Protein AF-A0A2G9PQB9-F1 (afdb_monomer_lite)

Structure (mmCIF, N/CA/C/O backbone):
data_AF-A0A2G9PQB9-F1
#
_entry.id   AF-A0A2G9PQB9-F1
#
loop_
_atom_site.group_PDB
_atom_site.id
_atom_site.type_symbol
_atom_site.label_atom_id
_atom_site.label_alt_id
_atom_site.label_comp_id
_atom_site.label_asym_id
_atom_site.label_entity_id
_atom_site.label_seq_id
_atom_site.pdbx_PDB_ins_code
_atom_site.Cartn_x
_atom_site.Cartn_y
_atom_site.Cartn_z
_atom_site.occupancy
_atom_site.B_iso_or_equiv
_atom_site.auth_seq_id
_atom_site.auth_comp_id
_atom_site.auth_asym_id
_atom_site.auth_atom_id
_atom_site.pdbx_PDB_model_num
ATOM 1 N N . MET A 1 1 ? 12.226 -2.211 11.573 1.00 52.25 1 MET A N 1
ATOM 2 C CA . MET A 1 1 ? 11.308 -3.116 10.842 1.00 52.25 1 MET A CA 1
ATOM 3 C C . MET A 1 1 ? 10.242 -3.804 11.703 1.00 52.25 1 MET A C 1
ATOM 5 O O . MET A 1 1 ? 9.100 -3.392 11.588 1.00 52.25 1 MET A O 1
ATOM 9 N N . LYS A 1 2 ? 10.528 -4.811 12.560 1.00 47.84 2 LYS A N 1
ATOM 10 C CA . LYS A 1 2 ? 9.462 -5.566 13.285 1.00 47.84 2 LYS A CA 1
ATOM 11 C C . LYS A 1 2 ? 8.591 -4.706 14.223 1.00 47.84 2 LYS A C 1
ATOM 13 O O . LYS A 1 2 ? 7.403 -4.975 14.343 1.00 47.84 2 LYS A O 1
ATOM 18 N N . ASN A 1 3 ? 9.165 -3.680 14.852 1.00 52.09 3 ASN A N 1
ATOM 19 C CA . ASN A 1 3 ? 8.437 -2.811 15.787 1.00 52.09 3 ASN A CA 1
ATOM 20 C C . ASN A 1 3 ? 7.675 -1.679 15.078 1.00 52.09 3 ASN A C 1
ATOM 22 O O . ASN A 1 3 ? 6.586 -1.328 15.498 1.00 52.09 3 ASN A O 1
ATOM 26 N N . GLU A 1 4 ? 8.180 -1.172 13.951 1.00 61.34 4 GLU A N 1
ATOM 27 C CA . GLU A 1 4 ? 7.572 -0.018 13.269 1.00 61.34 4 GLU A CA 1
ATOM 28 C C . GLU A 1 4 ? 6.216 -0.337 12.642 1.00 61.34 4 GLU A C 1
ATOM 30 O O . GLU A 1 4 ? 5.359 0.537 12.618 1.00 61.34 4 GLU A O 1
ATOM 35 N N . ILE A 1 5 ? 6.013 -1.563 12.141 1.00 60.19 5 ILE A N 1
ATOM 36 C CA . ILE A 1 5 ? 4.731 -1.952 11.537 1.00 60.19 5 ILE A CA 1
ATOM 37 C C . ILE A 1 5 ? 3.689 -2.258 12.619 1.00 60.19 5 ILE A C 1
ATOM 39 O O . ILE A 1 5 ? 2.550 -1.837 12.480 1.00 60.19 5 ILE A O 1
ATOM 43 N N . LEU A 1 6 ? 4.068 -2.911 13.723 1.00 61.25 6 LEU A N 1
ATOM 44 C CA . LEU A 1 6 ? 3.162 -3.151 14.855 1.00 61.25 6 LEU A CA 1
ATOM 45 C C . LEU A 1 6 ? 2.678 -1.841 15.490 1.00 61.25 6 LEU A C 1
ATOM 47 O O . LEU A 1 6 ? 1.473 -1.617 15.563 1.00 61.25 6 LEU A O 1
ATOM 51 N N . ASP A 1 7 ? 3.603 -0.938 15.829 1.00 64.00 7 ASP A N 1
ATOM 52 C CA . ASP A 1 7 ? 3.285 0.387 16.386 1.00 64.00 7 ASP A CA 1
ATOM 53 C C . ASP A 1 7 ? 2.365 1.203 15.461 1.00 64.00 7 ASP A C 1
ATOM 55 O O . ASP A 1 7 ? 1.634 2.104 15.873 1.00 64.00 7 ASP A O 1
ATOM 59 N N . LEU A 1 8 ? 2.443 0.926 14.166 1.00 64.44 8 LEU A N 1
ATOM 60 C CA . LEU A 1 8 ? 1.688 1.580 13.116 1.00 64.44 8 LEU A CA 1
ATOM 61 C C . LEU A 1 8 ? 0.276 1.009 12.975 1.00 64.44 8 LEU A C 1
ATOM 63 O O . LEU A 1 8 ? -0.663 1.790 12.786 1.00 64.44 8 LEU A O 1
ATOM 67 N N . LEU A 1 9 ? 0.113 -0.310 13.112 1.00 64.81 9 LEU A N 1
ATOM 68 C CA . LEU A 1 9 ? -1.202 -0.944 13.205 1.00 64.81 9 LEU A CA 1
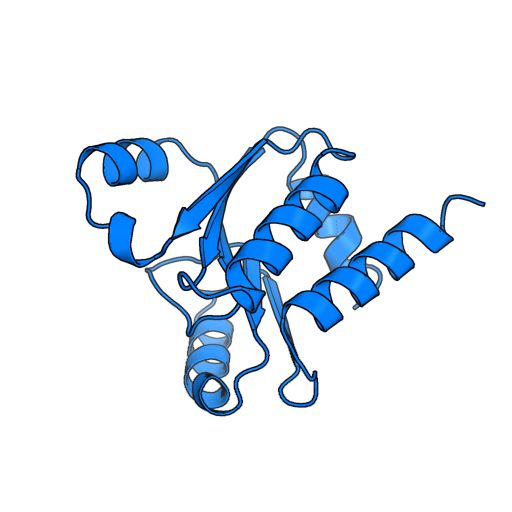ATOM 69 C C . LEU A 1 9 ? -1.946 -0.435 14.438 1.00 64.81 9 LEU A C 1
ATOM 71 O O . LEU A 1 9 ? -3.079 0.021 14.321 1.00 64.81 9 LEU A O 1
ATOM 75 N N . GLU A 1 10 ? -1.265 -0.369 15.582 1.00 66.56 10 GLU A N 1
ATOM 76 C CA . GLU A 1 10 ? -1.830 0.169 16.824 1.00 66.56 10 GLU A CA 1
ATOM 77 C C . GLU A 1 10 ? -2.277 1.634 16.680 1.00 66.56 10 GLU A C 1
ATOM 79 O O . GLU A 1 10 ? -3.377 2.003 17.086 1.00 66.56 10 GLU A O 1
ATOM 84 N N . LYS A 1 11 ? -1.484 2.482 16.010 1.00 69.56 11 LYS A N 1
ATOM 85 C CA . LYS A 1 11 ? -1.854 3.886 15.719 1.00 69.56 11 LYS A CA 1
ATOM 86 C C . LYS A 1 11 ? -2.977 4.043 14.687 1.00 69.56 11 LYS A C 1
ATOM 88 O O . LYS A 1 11 ? -3.392 5.179 14.407 1.00 69.56 11 LYS A O 1
ATOM 93 N N . SER A 1 12 ? -3.411 2.949 14.074 1.00 69.81 12 SER A N 1
ATOM 94 C CA . SER A 1 12 ? -4.444 2.921 13.037 1.00 69.81 12 SER A CA 1
ATOM 95 C C . SER A 1 12 ? -5.779 2.376 13.524 1.00 69.81 12 SER A C 1
ATOM 97 O O . SER A 1 12 ? -6.762 2.537 12.808 1.00 69.81 12 SER A O 1
ATOM 99 N N . ILE A 1 13 ? -5.826 1.801 14.727 1.00 70.44 13 ILE A N 1
ATOM 100 C CA . ILE A 1 13 ? -7.049 1.300 15.364 1.00 70.44 13 ILE A CA 1
ATOM 101 C C . ILE A 1 13 ? -8.140 2.383 15.331 1.00 70.44 13 ILE A C 1
ATOM 103 O O . ILE A 1 13 ? -7.893 3.543 15.677 1.00 70.44 13 ILE A O 1
ATOM 107 N N . GLY A 1 14 ? -9.340 2.012 14.876 1.00 69.44 14 GLY A N 1
ATOM 108 C CA . GLY A 1 14 ? -10.494 2.908 14.765 1.00 69.44 14 GLY A CA 1
ATOM 109 C C . GLY A 1 14 ? -10.466 3.876 13.576 1.00 69.44 14 GLY A C 1
ATOM 110 O O . GLY A 1 14 ? -11.392 4.674 13.433 1.00 69.44 14 GLY A O 1
ATOM 111 N N . LYS A 1 15 ? -9.441 3.823 12.714 1.00 76.81 15 LYS A N 1
ATOM 112 C CA . LYS A 1 15 ? -9.366 4.633 11.488 1.00 76.81 15 LYS A CA 1
ATOM 113 C C . LYS A 1 15 ? -9.955 3.898 10.288 1.00 76.81 15 LYS A C 1
ATOM 115 O O . LYS A 1 15 ? -9.843 2.679 10.156 1.00 76.81 15 LYS A O 1
ATOM 120 N N . LYS A 1 16 ? -10.524 4.666 9.359 1.00 79.00 16 LYS A N 1
ATOM 121 C CA . LYS A 1 16 ? -10.908 4.211 8.023 1.00 79.00 16 LYS A CA 1
ATOM 122 C C . LYS A 1 16 ? -9.772 4.475 7.042 1.00 79.00 16 LYS A C 1
ATOM 124 O O . LYS A 1 16 ? -9.434 5.628 6.769 1.00 79.00 16 LYS A O 1
ATOM 129 N N . ILE A 1 17 ? -9.220 3.407 6.478 1.00 80.00 17 ILE A N 1
ATOM 130 C CA . ILE A 1 17 ? -8.089 3.464 5.555 1.00 80.00 17 ILE A CA 1
ATOM 131 C C . ILE A 1 17 ? -8.506 2.877 4.204 1.00 80.00 17 ILE A C 1
ATOM 133 O O . ILE A 1 17 ? -9.015 1.761 4.125 1.00 80.00 17 ILE A O 1
ATOM 137 N N . ILE A 1 18 ? -8.280 3.619 3.120 1.00 82.00 18 ILE A N 1
ATOM 138 C CA . ILE A 1 18 ? -8.454 3.088 1.758 1.00 82.00 18 ILE A CA 1
ATOM 139 C C . ILE A 1 18 ? -7.173 2.421 1.302 1.00 82.00 18 ILE A C 1
ATOM 141 O O . ILE A 1 18 ? -6.097 2.988 1.455 1.00 82.00 18 ILE A O 1
ATOM 145 N N . PHE A 1 19 ? -7.308 1.233 0.728 1.00 84.12 19 PHE A N 1
ATOM 146 C CA . PHE A 1 19 ? -6.215 0.438 0.197 1.00 84.12 19 PHE A CA 1
ATOM 147 C C . PHE A 1 19 ? -6.346 0.450 -1.313 1.00 84.12 19 PHE A C 1
ATOM 149 O O . PHE A 1 19 ? -7.238 -0.187 -1.865 1.00 84.12 19 PHE A O 1
ATOM 156 N N . THR A 1 20 ? -5.500 1.224 -1.982 1.00 85.00 20 THR A N 1
ATOM 157 C CA . THR A 1 20 ? -5.529 1.315 -3.436 1.00 85.00 20 THR A CA 1
ATOM 158 C C . THR A 1 20 ? -4.412 0.521 -4.079 1.00 85.00 20 THR A C 1
ATOM 160 O O . THR A 1 20 ? -3.304 0.462 -3.550 1.00 85.00 20 THR A O 1
ATOM 163 N N . HIS A 1 21 ? -4.739 -0.109 -5.202 1.00 85.56 21 HIS A N 1
ATOM 164 C CA . HIS A 1 21 ? -3.881 -1.039 -5.920 1.00 85.56 21 HIS A CA 1
ATOM 165 C C . HIS A 1 21 ? -4.179 -0.996 -7.423 1.00 85.56 21 HIS A C 1
ATOM 167 O O . HIS A 1 21 ? -5.183 -0.413 -7.845 1.00 85.56 21 HIS A O 1
ATOM 173 N N . ILE A 1 22 ? -3.334 -1.621 -8.243 1.00 80.94 22 ILE A N 1
ATOM 174 C CA . ILE A 1 22 ? -3.654 -1.874 -9.652 1.00 80.94 22 ILE A CA 1
ATOM 175 C C . ILE A 1 22 ? -4.586 -3.079 -9.763 1.00 80.94 22 ILE A C 1
ATOM 177 O O . ILE A 1 22 ? -4.533 -3.983 -8.934 1.00 80.94 22 ILE A O 1
ATOM 181 N N . GLY A 1 23 ? -5.482 -3.079 -10.750 1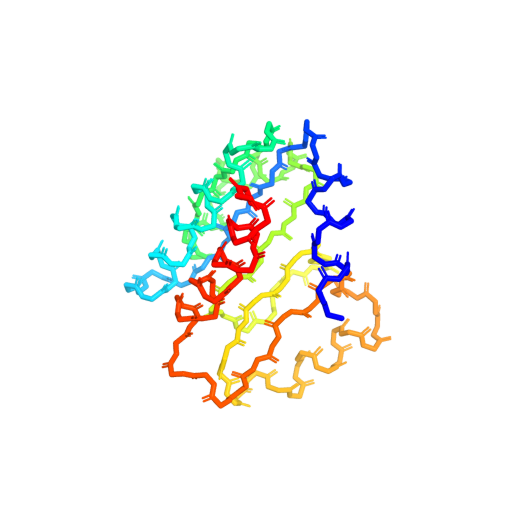.00 75.38 23 GLY A N 1
ATOM 182 C CA . GLY A 1 23 ? -6.494 -4.122 -10.963 1.00 75.38 23 GLY A CA 1
ATOM 183 C C . GLY A 1 23 ? -5.956 -5.494 -11.379 1.00 75.38 23 GLY A C 1
ATOM 184 O O . GLY A 1 23 ? -6.667 -6.249 -12.042 1.00 75.38 23 GLY A O 1
ATOM 185 N N . ASP A 1 24 ? -4.708 -5.813 -11.048 1.00 86.25 24 ASP A N 1
ATOM 186 C CA . ASP A 1 24 ? -4.135 -7.126 -11.266 1.00 86.25 24 ASP A CA 1
ATOM 187 C C . ASP A 1 24 ? -4.328 -8.034 -10.028 1.00 86.25 24 ASP A C 1
ATOM 189 O O . ASP A 1 24 ? -4.753 -7.585 -8.952 1.00 86.25 24 ASP A O 1
ATOM 193 N N . PRO A 1 25 ? -4.087 -9.349 -10.168 1.00 88.31 25 PRO A N 1
ATOM 194 C CA . PRO A 1 25 ? -4.265 -10.271 -9.056 1.00 88.31 25 PRO A CA 1
ATOM 195 C C . PRO A 1 25 ? -3.328 -10.011 -7.867 1.00 88.31 25 PRO A C 1
ATOM 197 O O . PRO A 1 25 ? -3.755 -10.244 -6.737 1.00 88.31 25 PRO A O 1
ATOM 200 N N . ASP A 1 26 ? -2.085 -9.556 -8.080 1.00 89.94 26 ASP A N 1
ATOM 201 C CA . ASP A 1 26 ? -1.124 -9.361 -6.981 1.00 89.94 26 ASP A CA 1
ATOM 202 C C . ASP A 1 26 ? -1.559 -8.201 -6.083 1.00 89.94 26 ASP A C 1
ATOM 204 O O . ASP A 1 26 ? -1.716 -8.393 -4.872 1.00 89.94 26 ASP A O 1
ATOM 208 N N . GLY A 1 27 ? -1.905 -7.050 -6.663 1.00 86.56 27 GLY A N 1
ATOM 209 C CA . GLY A 1 27 ? -2.431 -5.902 -5.934 1.00 86.56 27 GLY A CA 1
ATOM 210 C C . GLY A 1 27 ? -3.744 -6.208 -5.208 1.00 86.56 27 GLY A C 1
ATOM 211 O O . GLY A 1 27 ? -3.885 -5.908 -4.016 1.00 86.56 27 GLY A O 1
ATOM 212 N N . MET A 1 28 ? -4.691 -6.874 -5.881 1.00 85.19 28 MET A N 1
ATOM 213 C CA . MET A 1 28 ? -5.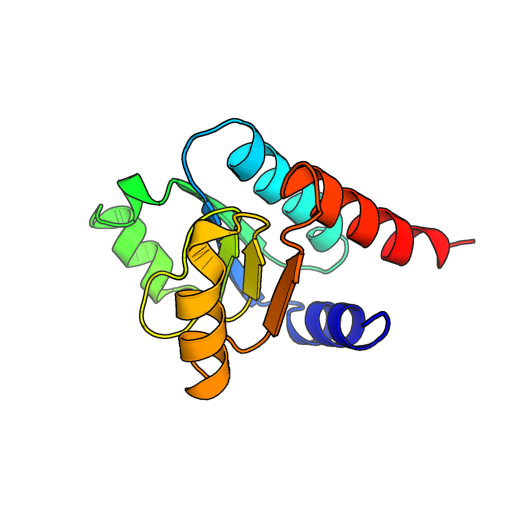982 -7.235 -5.282 1.00 85.19 28 MET A CA 1
ATOM 214 C C . MET A 1 28 ? -5.820 -8.214 -4.111 1.00 85.19 28 MET A C 1
ATOM 216 O O . MET A 1 28 ? -6.380 -7.989 -3.034 1.00 85.19 28 MET A O 1
ATOM 220 N N . PHE A 1 29 ? -5.054 -9.298 -4.284 1.00 87.56 29 PHE A N 1
ATOM 221 C CA . PHE A 1 29 ? -4.840 -10.263 -3.204 1.00 87.56 29 PHE A CA 1
ATOM 222 C C . PHE A 1 29 ? -4.025 -9.667 -2.057 1.00 87.56 29 PHE A C 1
ATOM 224 O O . PHE A 1 29 ? -4.309 -9.975 -0.900 1.00 87.56 29 PHE A O 1
ATOM 231 N N . SER A 1 30 ? -3.069 -8.781 -2.345 1.00 87.38 30 SER A N 1
ATOM 232 C CA . SER A 1 30 ? -2.319 -8.039 -1.326 1.00 87.38 30 SER A CA 1
ATOM 233 C C . SER A 1 30 ? -3.235 -7.177 -0.468 1.00 87.38 30 SER A C 1
ATOM 235 O O . SER A 1 30 ? -3.147 -7.220 0.761 1.00 87.38 30 SER A O 1
ATOM 237 N N . ALA A 1 31 ? -4.143 -6.428 -1.101 1.00 81.00 31 ALA A N 1
ATOM 238 C CA . ALA A 1 31 ? -5.111 -5.597 -0.398 1.00 81.00 31 ALA A CA 1
ATOM 239 C C . ALA A 1 31 ? -6.045 -6.446 0.477 1.00 81.00 31 ALA A C 1
ATOM 241 O O . ALA A 1 31 ? -6.208 -6.144 1.657 1.00 81.00 31 ALA A O 1
ATOM 242 N N . VAL A 1 32 ? -6.594 -7.543 -0.058 1.00 81.50 32 VAL A N 1
ATOM 243 C CA . VAL A 1 32 ? -7.469 -8.462 0.694 1.00 81.50 32 VAL A CA 1
ATOM 244 C C . VAL A 1 32 ? -6.742 -9.117 1.868 1.00 81.50 32 VAL A C 1
ATOM 246 O O . VAL A 1 32 ? -7.304 -9.235 2.956 1.00 81.50 32 VAL A O 1
ATOM 249 N N . GLU A 1 33 ? -5.504 -9.563 1.679 1.00 84.88 33 GLU A N 1
ATOM 250 C CA . GLU A 1 33 ? -4.746 -10.212 2.749 1.00 84.88 33 GLU A CA 1
ATOM 251 C C . GLU A 1 33 ? -4.351 -9.219 3.839 1.00 84.88 33 GLU A C 1
ATOM 253 O O . GLU A 1 33 ? -4.467 -9.534 5.024 1.00 84.88 33 GLU A O 1
ATOM 258 N N . LEU A 1 34 ? -3.987 -7.989 3.463 1.00 78.88 34 LEU A N 1
ATOM 259 C CA . LEU A 1 34 ? -3.827 -6.917 4.435 1.00 78.88 34 LEU A CA 1
ATOM 260 C C . LEU A 1 34 ? -5.131 -6.655 5.188 1.00 78.88 34 LEU A C 1
ATOM 262 O O . LEU A 1 34 ? -5.072 -6.527 6.404 1.00 78.88 34 LEU A O 1
ATOM 266 N N . CYS A 1 35 ? -6.298 -6.642 4.529 1.00 75.25 35 CYS A N 1
ATOM 267 C CA . CYS A 1 35 ? -7.571 -6.522 5.242 1.00 75.25 35 CYS A CA 1
ATOM 268 C C . CYS A 1 35 ? -7.684 -7.579 6.341 1.00 75.25 35 CYS A C 1
ATOM 270 O O . CYS A 1 35 ? -7.990 -7.214 7.460 1.00 75.25 35 CYS A O 1
ATOM 272 N N . LYS A 1 36 ? -7.373 -8.855 6.079 1.00 77.00 36 LYS A N 1
ATOM 273 C CA . LYS A 1 36 ? -7.449 -9.912 7.109 1.00 77.00 36 LYS A CA 1
ATOM 274 C C . LYS A 1 36 ? -6.475 -9.694 8.264 1.00 77.00 36 LYS A C 1
ATOM 276 O O . LYS A 1 36 ? -6.813 -9.953 9.414 1.00 77.00 36 LYS A O 1
ATOM 281 N N . VAL A 1 37 ? -5.262 -9.235 7.960 1.00 72.00 37 VAL A N 1
ATOM 282 C CA . VAL A 1 37 ? -4.258 -8.894 8.979 1.00 72.00 37 VAL A CA 1
ATOM 283 C C . VAL A 1 37 ? -4.745 -7.736 9.857 1.00 72.00 37 VAL A C 1
ATOM 285 O O . VAL A 1 37 ? -4.483 -7.727 11.056 1.00 72.00 37 VAL A O 1
ATOM 288 N N . LEU A 1 38 ? -5.458 -6.776 9.263 1.00 69.88 38 LEU A N 1
ATOM 289 C CA . LEU A 1 38 ? -5.908 -5.534 9.897 1.00 69.88 38 LEU A CA 1
ATOM 290 C C . LEU A 1 38 ? -7.305 -5.623 10.528 1.00 69.88 38 LEU A C 1
ATOM 292 O O . LEU A 1 38 ? -7.600 -4.861 11.444 1.00 69.88 38 LEU A O 1
ATOM 296 N N . ASP A 1 39 ? -8.154 -6.543 10.082 1.00 63.59 39 ASP A N 1
ATOM 297 C CA . ASP A 1 39 ? -9.484 -6.825 10.642 1.00 63.59 39 ASP A CA 1
ATOM 298 C C . ASP A 1 39 ? -9.370 -7.309 12.097 1.00 63.59 39 ASP A C 1
ATOM 300 O O . ASP A 1 39 ? -10.228 -7.061 12.935 1.00 63.59 39 ASP A O 1
ATOM 304 N N . LEU A 1 40 ? -8.215 -7.874 12.455 1.00 56.19 40 LEU A N 1
ATOM 305 C CA . LEU A 1 40 ? -7.838 -8.176 13.838 1.00 56.19 40 LEU A CA 1
ATOM 306 C C . LEU A 1 40 ? -7.537 -6.932 14.694 1.00 56.19 40 LEU A C 1
ATOM 308 O O . LEU A 1 40 ? -7.259 -7.072 15.882 1.00 56.19 40 LEU A O 1
ATOM 312 N N . SER A 1 41 ? -7.545 -5.733 14.106 1.00 59.94 41 SER A N 1
ATOM 313 C CA . SER A 1 41 ? -7.126 -4.478 14.745 1.00 59.94 41 SER A CA 1
ATOM 314 C C . SER A 1 41 ? -8.174 -3.354 14.698 1.00 59.94 41 SER A C 1
ATOM 316 O O . SER A 1 41 ? -7.815 -2.194 14.865 1.00 59.94 41 SER A O 1
ATOM 318 N N . ASP A 1 42 ? -9.466 -3.653 14.501 1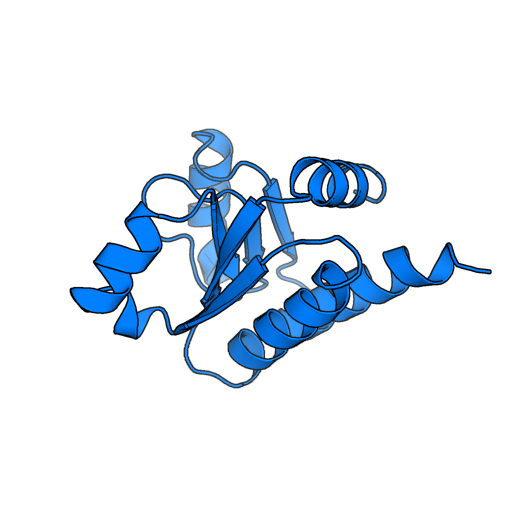.00 65.69 42 ASP A N 1
ATOM 319 C CA . ASP A 1 42 ? -10.545 -2.639 14.432 1.00 65.69 42 ASP A CA 1
ATOM 320 C C . ASP A 1 42 ? -10.286 -1.535 13.375 1.00 65.69 42 ASP A C 1
ATOM 322 O O . ASP A 1 42 ? -10.633 -0.361 13.548 1.00 65.69 42 ASP A O 1
ATOM 326 N N . ILE A 1 43 ? -9.648 -1.891 12.257 1.00 68.62 43 ILE A N 1
ATOM 327 C CA . ILE A 1 43 ? -9.376 -0.979 11.138 1.00 68.62 43 ILE A CA 1
ATOM 328 C C . ILE A 1 43 ? -10.401 -1.223 10.034 1.00 68.62 43 ILE A C 1
ATOM 330 O O . ILE A 1 43 ? -10.541 -2.339 9.539 1.00 68.62 43 ILE A O 1
ATOM 334 N N . GLN A 1 44 ? -11.077 -0.166 9.573 1.00 67.81 44 GLN A N 1
ATOM 335 C CA . GLN A 1 44 ? -11.954 -0.275 8.405 1.00 67.81 44 GLN A CA 1
ATOM 336 C C . GLN A 1 44 ? -11.139 -0.119 7.124 1.00 67.81 44 GLN A C 1
ATOM 338 O O . GLN A 1 44 ? -10.674 0.981 6.819 1.00 67.81 44 GLN A O 1
ATOM 343 N N . VAL A 1 45 ? -11.006 -1.205 6.362 1.00 70.62 45 VAL A N 1
ATOM 344 C CA . VAL A 1 45 ? -10.261 -1.223 5.099 1.00 70.62 45 VAL A CA 1
ATOM 345 C C . VAL A 1 45 ? -11.203 -1.279 3.900 1.00 70.62 45 VAL A C 1
ATOM 347 O O . VAL A 1 45 ? -12.137 -2.077 3.869 1.00 70.62 45 VAL A O 1
ATOM 350 N N . ILE A 1 46 ? -10.952 -0.436 2.896 1.00 73.38 46 ILE A N 1
ATOM 351 C CA . ILE A 1 46 ? -11.706 -0.429 1.634 1.00 73.38 46 ILE A CA 1
ATOM 352 C C . ILE A 1 46 ? -10.720 -0.643 0.475 1.00 73.38 46 ILE A C 1
ATOM 354 O O . ILE 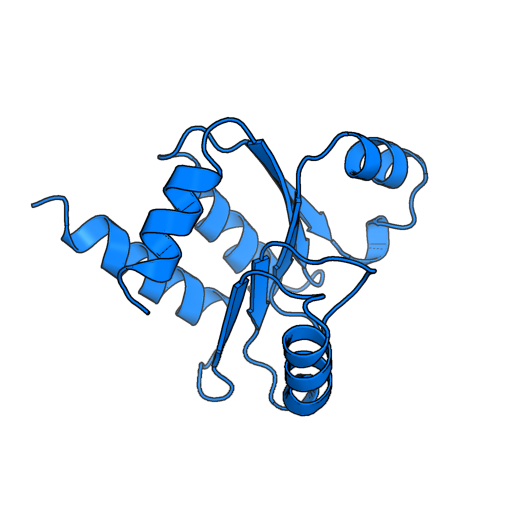A 1 46 ? -9.974 0.292 0.166 1.00 73.38 46 ILE A O 1
ATOM 358 N N . PRO A 1 47 ? -10.679 -1.833 -0.156 1.00 77.94 47 PRO A N 1
ATOM 359 C CA . PRO A 1 47 ? -9.868 -2.066 -1.346 1.00 77.94 47 PRO A CA 1
ATOM 360 C C . PRO A 1 47 ? -10.496 -1.370 -2.561 1.00 77.94 47 PRO A C 1
ATOM 362 O O . PRO A 1 47 ? -11.691 -1.524 -2.819 1.00 77.94 47 PRO A O 1
ATOM 365 N N . ILE A 1 48 ? -9.709 -0.572 -3.285 1.00 80.12 48 ILE A N 1
ATOM 366 C CA . ILE A 1 48 ? -10.174 0.224 -4.428 1.00 80.12 48 ILE A CA 1
ATOM 367 C C . ILE A 1 48 ? -9.129 0.195 -5.546 1.00 80.12 48 ILE A C 1
ATOM 369 O O . ILE A 1 48 ? -8.008 0.675 -5.362 1.00 80.12 48 ILE A O 1
ATOM 373 N N . ASP A 1 49 ? -9.514 -0.274 -6.732 1.00 83.50 49 ASP A N 1
ATOM 374 C CA . ASP A 1 49 ? -8.680 -0.148 -7.931 1.00 83.50 49 ASP A CA 1
ATOM 375 C C . ASP A 1 49 ? -8.336 1.329 -8.197 1.00 83.50 49 ASP A C 1
ATOM 377 O O . ASP A 1 49 ? -9.207 2.204 -8.235 1.00 83.50 49 ASP A O 1
ATOM 381 N N . HIS A 1 50 ? -7.055 1.622 -8.404 1.00 80.44 50 HIS A N 1
ATOM 382 C CA . HIS A 1 50 ? -6.565 2.964 -8.693 1.00 80.44 50 HIS A CA 1
ATOM 383 C C . HIS A 1 50 ? -7.304 3.650 -9.859 1.00 80.44 50 HIS A C 1
ATOM 385 O O . HIS A 1 50 ? -7.470 4.874 -9.845 1.00 80.44 50 HIS A O 1
ATOM 391 N N . MET A 1 51 ? -7.796 2.885 -10.844 1.00 82.25 51 MET A N 1
ATOM 392 C CA . MET A 1 51 ? -8.521 3.418 -12.000 1.00 82.25 51 MET A CA 1
ATOM 393 C C . MET A 1 51 ? -9.838 4.085 -11.608 1.00 82.25 51 MET A C 1
ATOM 395 O O . MET A 1 51 ? -10.239 5.063 -12.241 1.00 82.25 51 MET A O 1
ATOM 399 N N . VAL A 1 52 ? -10.494 3.605 -10.547 1.00 83.12 52 VAL A N 1
ATOM 400 C CA . VAL A 1 52 ? -11.782 4.148 -10.095 1.00 83.12 52 VAL A CA 1
ATOM 401 C C . VAL A 1 52 ? -11.630 5.277 -9.075 1.00 83.12 52 VAL A C 1
ATOM 403 O O . VAL A 1 52 ? -12.618 5.913 -8.732 1.00 83.12 52 VAL A O 1
ATOM 406 N N . LEU A 1 53 ? -10.411 5.621 -8.634 1.00 77.12 53 LEU A N 1
ATOM 407 C CA . LEU A 1 53 ? -10.190 6.748 -7.707 1.00 77.12 53 LEU A CA 1
ATOM 408 C C . LEU A 1 53 ? -10.645 8.104 -8.272 1.00 77.12 53 LEU A C 1
ATOM 410 O O . LEU A 1 53 ? -10.873 9.046 -7.512 1.00 77.12 53 LEU A O 1
ATOM 414 N N . LYS A 1 54 ? -10.737 8.215 -9.602 1.00 77.88 54 LYS A N 1
ATOM 415 C CA . LYS A 1 54 ? -11.197 9.422 -10.305 1.00 77.88 54 LYS A CA 1
ATOM 416 C C . LYS A 1 54 ? -12.720 9.535 -10.376 1.00 77.88 54 LYS A C 1
ATOM 418 O O . LYS A 1 54 ? -13.210 10.599 -10.742 1.00 77.88 54 LYS A O 1
ATOM 423 N N . ASP A 1 55 ? -13.449 8.472 -10.046 1.00 84.56 55 ASP A N 1
ATOM 424 C CA . ASP A 1 55 ? -14.905 8.494 -9.981 1.00 84.56 55 ASP A CA 1
ATOM 425 C C . ASP A 1 55 ? -15.375 9.439 -8.860 1.00 84.56 55 ASP A C 1
ATOM 427 O O . ASP A 1 55 ? -14.809 9.459 -7.763 1.00 84.56 55 ASP A O 1
ATOM 431 N N . GLU A 1 56 ? -16.396 10.257 -9.124 1.00 79.94 56 GLU A N 1
ATOM 432 C CA . GLU A 1 56 ? -16.865 11.280 -8.180 1.00 79.94 56 GLU A CA 1
ATOM 433 C C . GLU A 1 56 ? -17.403 10.680 -6.872 1.00 79.94 56 GLU A C 1
ATOM 435 O O . GLU A 1 56 ? -17.208 11.258 -5.796 1.00 79.94 56 GLU A O 1
ATOM 440 N N . VAL A 1 57 ? -18.022 9.497 -6.938 1.00 77.81 57 VAL A N 1
ATOM 441 C CA . VAL A 1 57 ? -18.528 8.781 -5.762 1.00 77.81 57 VAL A CA 1
ATOM 442 C C . VAL A 1 57 ? -17.355 8.297 -4.918 1.00 77.81 57 VAL A C 1
ATOM 444 O O . VAL A 1 57 ? -17.319 8.541 -3.708 1.00 77.81 57 VAL A O 1
ATOM 447 N N . VAL A 1 58 ? -16.353 7.684 -5.553 1.00 77.12 58 VAL A N 1
ATOM 448 C CA . VAL A 1 58 ? -15.132 7.202 -4.886 1.00 77.12 58 VAL A CA 1
ATOM 449 C C . VAL A 1 58 ? -14.325 8.363 -4.298 1.00 77.12 58 VAL A C 1
ATOM 451 O O . VAL A 1 58 ? -13.850 8.279 -3.164 1.00 77.12 58 VAL A O 1
ATOM 454 N N . SER A 1 59 ? -14.251 9.496 -4.998 1.00 74.06 59 SER A N 1
ATOM 455 C CA . SER A 1 59 ? -13.648 10.736 -4.495 1.00 74.06 59 SER A CA 1
ATOM 456 C C . SER A 1 59 ? -14.341 11.249 -3.228 1.00 74.06 59 SER A C 1
ATOM 458 O O . SER A 1 59 ? -13.689 11.689 -2.275 1.00 74.06 59 SER A O 1
ATOM 460 N N . GLY A 1 60 ? -15.672 11.144 -3.171 1.00 74.75 60 GLY A N 1
ATOM 461 C CA . GLY A 1 60 ? -16.455 11.443 -1.974 1.00 74.75 60 GLY A CA 1
ATOM 462 C C . GLY A 1 60 ? -16.135 10.523 -0.792 1.00 74.75 60 GLY A C 1
ATOM 463 O O . GLY A 1 60 ? -16.157 10.980 0.353 1.00 74.75 60 GLY A O 1
ATOM 464 N N . ILE A 1 61 ? -15.801 9.255 -1.052 1.00 73.94 61 ILE A N 1
ATOM 465 C CA . ILE A 1 61 ? -15.350 8.305 -0.027 1.00 73.94 61 ILE A CA 1
ATOM 466 C C . ILE A 1 61 ? -13.941 8.675 0.448 1.00 73.94 61 ILE A C 1
ATOM 468 O O . ILE A 1 61 ? -13.744 8.788 1.654 1.00 73.94 61 ILE A O 1
ATOM 472 N N . LEU A 1 62 ? -12.999 8.956 -0.465 1.00 74.88 62 LEU A N 1
ATOM 473 C CA . LEU A 1 62 ? -11.620 9.360 -0.139 1.00 74.88 62 LEU A CA 1
ATOM 474 C C . LEU A 1 62 ? -11.575 10.544 0.836 1.00 74.88 62 LEU A C 1
ATOM 476 O O . LEU A 1 62 ? -10.820 10.524 1.807 1.00 74.88 62 LEU A O 1
ATOM 480 N N . LYS A 1 63 ? -12.438 11.548 0.640 1.00 75.19 63 LYS A N 1
ATOM 481 C CA . LYS A 1 63 ? -12.541 12.718 1.535 1.00 75.19 63 LYS A CA 1
ATOM 482 C C . LYS A 1 63 ? -12.992 12.386 2.962 1.00 75.19 63 LYS A C 1
ATOM 484 O O . LYS A 1 63 ? -12.787 13.198 3.855 1.00 75.19 63 LYS A O 1
ATOM 489 N N . LYS A 1 64 ? -13.638 11.238 3.170 1.00 77.25 64 LYS A N 1
ATOM 490 C CA . LYS A 1 64 ? -14.153 10.774 4.470 1.00 77.25 64 LYS A CA 1
ATOM 491 C C . LYS A 1 64 ? -13.243 9.733 5.124 1.00 77.25 64 LYS A C 1
ATOM 493 O O . LYS A 1 64 ? -13.655 9.102 6.094 1.00 77.25 64 LYS A O 1
ATOM 498 N N . THR A 1 65 ? -12.063 9.498 4.558 1.00 78.81 65 THR A N 1
ATOM 499 C CA . THR A 1 65 ? -11.101 8.524 5.082 1.00 78.81 65 THR A CA 1
ATOM 500 C C . THR A 1 65 ? -9.980 9.212 5.829 1.00 78.81 65 THR A C 1
ATOM 502 O O . THR A 1 65 ? -9.614 10.342 5.515 1.00 78.81 65 THR A O 1
ATOM 505 N N . ASP A 1 66 ? -9.439 8.520 6.825 1.00 80.25 66 ASP A N 1
ATOM 506 C CA . ASP A 1 66 ? -8.380 9.044 7.683 1.00 80.25 66 ASP A CA 1
ATOM 507 C C . ASP A 1 66 ? -7.000 8.901 7.035 1.00 80.25 66 ASP A C 1
ATOM 509 O O . ASP A 1 66 ? -6.051 9.597 7.403 1.00 80.25 66 ASP A O 1
ATOM 513 N N . ALA A 1 67 ? -6.862 7.958 6.098 1.00 81.50 67 ALA A N 1
ATOM 514 C CA . ALA A 1 67 ? -5.594 7.638 5.468 1.00 81.50 67 ALA A CA 1
ATOM 515 C C . ALA A 1 67 ? -5.756 6.892 4.136 1.00 81.50 67 ALA A C 1
ATOM 517 O O . ALA A 1 67 ? -6.718 6.156 3.911 1.00 81.50 67 ALA A O 1
ATOM 518 N N . LEU A 1 68 ? -4.732 7.040 3.292 1.00 84.88 68 LEU A N 1
ATOM 519 C CA . LEU A 1 68 ? -4.548 6.298 2.049 1.00 84.88 68 LEU A CA 1
ATOM 520 C C . LEU A 1 68 ? -3.368 5.328 2.186 1.00 84.88 68 LEU A C 1
ATOM 522 O O . LEU A 1 68 ? -2.267 5.734 2.573 1.00 84.88 68 LEU A O 1
ATOM 526 N N . ALA A 1 69 ? -3.602 4.070 1.837 1.00 86.50 69 ALA A N 1
ATOM 527 C CA . ALA A 1 69 ? -2.597 3.047 1.611 1.00 86.50 69 ALA A CA 1
ATOM 528 C C . ALA A 1 69 ? -2.476 2.774 0.108 1.00 86.50 69 ALA A C 1
ATOM 530 O O . ALA A 1 69 ? -3.488 2.609 -0.566 1.00 86.50 69 ALA A O 1
ATOM 531 N N . VAL A 1 70 ? -1.251 2.730 -0.406 1.00 86.25 70 VAL A N 1
ATOM 532 C CA . VAL A 1 70 ? -0.926 2.464 -1.811 1.00 86.25 70 VAL A CA 1
ATOM 533 C C . VAL A 1 70 ? -0.140 1.162 -1.874 1.00 86.25 70 VAL A C 1
ATOM 535 O O . VAL A 1 70 ? 0.854 1.009 -1.162 1.00 86.25 70 VAL A O 1
ATOM 538 N N . ILE A 1 71 ? -0.620 0.215 -2.673 1.00 89.12 71 ILE A N 1
ATOM 539 C CA . ILE A 1 71 ? -0.119 -1.156 -2.716 1.00 89.12 71 ILE A CA 1
ATOM 540 C C . ILE A 1 71 ? 0.146 -1.547 -4.160 1.00 89.12 71 ILE A C 1
ATOM 542 O O . ILE A 1 71 ? -0.718 -1.369 -5.014 1.00 89.12 71 ILE A O 1
ATOM 546 N N . ASP A 1 72 ? 1.320 -2.121 -4.393 1.00 91.00 72 ASP A N 1
ATOM 547 C CA . ASP A 1 72 ? 1.706 -2.764 -5.648 1.00 91.00 72 ASP A CA 1
ATOM 548 C C . ASP A 1 72 ? 1.658 -1.846 -6.878 1.00 91.00 72 ASP A C 1
ATOM 550 O O . ASP A 1 72 ? 1.512 -2.270 -8.021 1.00 91.00 72 ASP A O 1
ATOM 554 N N . ILE A 1 73 ? 1.748 -0.541 -6.635 1.00 89.38 73 ILE A N 1
ATOM 555 C CA . ILE A 1 73 ? 1.774 0.488 -7.666 1.00 89.38 73 ILE A CA 1
ATOM 556 C C . ILE A 1 73 ? 2.750 1.585 -7.273 1.00 89.38 73 ILE A C 1
ATOM 558 O O . ILE A 1 73 ? 2.970 1.803 -6.076 1.00 89.38 73 ILE A O 1
ATOM 562 N N . PRO A 1 74 ? 3.268 2.341 -8.257 1.00 89.38 74 PRO A N 1
ATOM 563 C CA . PRO A 1 74 ? 4.070 3.516 -7.971 1.00 89.38 74 PRO A CA 1
ATOM 564 C C . PRO A 1 74 ? 3.325 4.514 -7.067 1.00 89.38 74 PRO A C 1
ATOM 566 O O . PRO A 1 74 ? 2.090 4.579 -7.097 1.00 89.38 74 PRO A O 1
ATOM 569 N N . PRO A 1 75 ? 4.039 5.337 -6.279 1.00 87.81 75 PRO A N 1
ATOM 570 C CA . PRO A 1 75 ? 3.411 6.296 -5.379 1.00 87.81 75 PRO A CA 1
ATOM 571 C C . PRO A 1 75 ? 2.448 7.244 -6.108 1.00 87.81 75 PRO A C 1
ATOM 573 O O . PRO A 1 75 ? 2.825 7.946 -7.047 1.00 87.81 75 PRO A O 1
ATOM 576 N N . ILE A 1 76 ? 1.204 7.324 -5.626 1.00 85.75 76 ILE A N 1
ATOM 577 C CA . ILE A 1 76 ? 0.175 8.228 -6.156 1.00 85.75 76 ILE A CA 1
ATOM 578 C C . ILE A 1 76 ? -0.398 9.149 -5.075 1.00 85.75 76 ILE A C 1
ATOM 580 O O . ILE A 1 76 ? -0.515 8.792 -3.906 1.00 85.75 76 ILE A O 1
ATOM 584 N N . GLY A 1 77 ? -0.797 10.357 -5.481 1.00 78.81 77 GLY A N 1
ATOM 585 C CA . GLY A 1 77 ? -1.409 11.344 -4.587 1.00 78.81 77 GLY A CA 1
ATOM 586 C C . GLY A 1 77 ? -0.407 12.213 -3.817 1.00 78.81 77 GLY A C 1
ATOM 587 O O . GLY A 1 77 ? 0.795 12.203 -4.077 1.00 78.81 77 GLY A O 1
ATOM 588 N N . ARG A 1 78 ? -0.936 13.046 -2.907 1.00 71.12 78 ARG A N 1
ATOM 589 C CA . ARG A 1 78 ? -0.165 14.078 -2.179 1.00 71.12 78 ARG A CA 1
ATOM 590 C C . ARG A 1 78 ? 0.353 13.625 -0.813 1.00 71.12 78 ARG A C 1
ATOM 592 O O . ARG A 1 78 ? 1.365 14.147 -0.363 1.00 71.12 78 ARG A O 1
ATOM 599 N N . SER A 1 79 ? -0.334 12.691 -0.161 1.00 84.31 79 SER A N 1
ATOM 600 C CA . SER A 1 79 ? 0.089 12.106 1.110 1.00 84.31 79 SER A CA 1
ATOM 601 C C . SER A 1 79 ? -0.389 10.661 1.177 1.00 84.31 79 SER A C 1
ATOM 603 O O . SER A 1 79 ? -1.569 10.377 0.979 1.00 84.31 79 SER A O 1
ATOM 605 N N . ILE A 1 80 ? 0.557 9.765 1.414 1.00 85.00 80 ILE A N 1
ATOM 606 C CA . ILE A 1 80 ? 0.385 8.325 1.500 1.00 85.00 80 ILE A CA 1
ATOM 607 C C . ILE A 1 80 ? 0.745 7.944 2.927 1.00 85.00 80 ILE A C 1
ATOM 609 O O . ILE A 1 80 ? 1.865 8.160 3.398 1.00 85.00 80 ILE A O 1
ATOM 613 N N . LYS A 1 81 ? -0.217 7.375 3.645 1.00 84.44 81 LYS A N 1
ATOM 614 C CA . LYS A 1 81 ? 0.038 6.922 5.006 1.00 84.44 81 LYS A CA 1
ATOM 615 C C . LYS A 1 81 ? 0.823 5.613 4.990 1.00 84.44 81 LYS A C 1
ATOM 617 O O . LYS A 1 81 ? 1.781 5.488 5.748 1.00 84.44 81 LYS A O 1
ATOM 622 N N . TYR A 1 82 ? 0.449 4.694 4.100 1.00 83.25 82 TYR A N 1
ATOM 623 C CA . TYR A 1 82 ? 1.064 3.374 3.963 1.00 83.25 82 TYR A CA 1
ATOM 624 C C . TYR A 1 82 ? 1.435 3.104 2.515 1.00 83.25 82 TYR A C 1
ATOM 626 O O . TYR A 1 82 ? 0.607 3.280 1.629 1.00 83.25 82 TYR A O 1
ATOM 634 N N . TYR A 1 83 ? 2.664 2.674 2.273 1.00 88.19 83 TYR A N 1
ATOM 635 C CA . TYR A 1 83 ? 3.129 2.294 0.947 1.00 88.19 83 TYR A CA 1
ATOM 636 C C . TYR A 1 83 ? 3.711 0.884 0.987 1.00 88.19 83 TYR A C 1
ATOM 638 O O . TYR A 1 83 ? 4.537 0.599 1.856 1.00 88.19 83 TYR A O 1
ATOM 646 N N . CYS A 1 84 ? 3.299 0.021 0.062 1.00 89.31 84 CYS A N 1
ATOM 647 C CA . CYS A 1 84 ? 3.860 -1.312 -0.117 1.00 89.31 84 CYS A CA 1
ATOM 648 C C . CYS A 1 84 ? 4.075 -1.591 -1.601 1.00 89.31 84 CYS A C 1
ATOM 650 O O . CYS A 1 84 ? 3.123 -1.516 -2.363 1.00 89.31 84 CYS A O 1
ATOM 652 N N . ASP A 1 85 ? 5.299 -1.901 -2.017 1.00 92.19 85 ASP A N 1
ATOM 653 C CA . ASP A 1 85 ? 5.596 -2.179 -3.425 1.00 92.19 85 ASP A CA 1
ATOM 654 C C . ASP A 1 85 ? 6.892 -2.990 -3.562 1.00 92.19 85 ASP A C 1
ATOM 656 O O . ASP A 1 85 ? 7.746 -2.994 -2.669 1.00 92.19 85 ASP A O 1
ATOM 660 N N . HIS A 1 86 ? 7.041 -3.661 -4.697 1.00 92.31 86 HIS A N 1
ATOM 661 C CA . HIS A 1 86 ? 8.205 -4.469 -5.048 1.00 92.31 86 HIS A CA 1
ATOM 662 C C . HIS A 1 86 ? 8.760 -4.147 -6.446 1.00 92.31 86 HIS A C 1
ATOM 664 O O . HIS A 1 86 ? 9.776 -4.703 -6.865 1.00 92.31 86 HIS A O 1
ATOM 670 N N . HIS A 1 87 ? 8.138 -3.233 -7.187 1.00 92.56 87 HIS A N 1
ATOM 671 C CA . HIS A 1 87 ? 8.586 -2.895 -8.528 1.00 92.56 87 HIS A CA 1
ATOM 672 C C . HIS A 1 87 ? 9.874 -2.068 -8.501 1.00 92.56 87 HIS A C 1
ATOM 674 O O . HIS A 1 87 ? 9.889 -0.927 -8.041 1.00 92.56 87 HIS A O 1
ATOM 680 N N . LEU A 1 88 ? 10.955 -2.595 -9.090 1.00 89.50 88 LEU A N 1
ATOM 681 C CA . LEU A 1 88 ? 12.225 -1.866 -9.209 1.00 89.50 88 LEU A CA 1
ATOM 682 C C . LEU A 1 88 ? 12.064 -0.518 -9.935 1.00 89.50 88 LEU A C 1
ATOM 684 O O . LEU A 1 88 ? 12.760 0.441 -9.607 1.00 89.50 88 LEU A O 1
ATOM 688 N N . SER A 1 89 ? 11.132 -0.436 -10.890 1.00 89.00 89 SER A N 1
ATOM 689 C CA . SER A 1 89 ? 10.805 0.790 -11.627 1.00 89.00 89 SER A CA 1
ATOM 690 C C . SER A 1 89 ? 10.285 1.920 -10.739 1.00 89.00 89 SER A C 1
ATOM 692 O O . SER A 1 89 ? 10.422 3.081 -11.108 1.00 89.00 89 SER A O 1
ATOM 694 N N . SER A 1 90 ? 9.721 1.610 -9.570 1.00 88.94 90 SER A N 1
ATOM 695 C CA . SER A 1 90 ? 9.200 2.611 -8.636 1.00 88.94 90 SER A CA 1
ATOM 696 C C . SER A 1 90 ? 10.287 3.214 -7.741 1.00 88.94 90 SER A C 1
ATOM 698 O O . SER A 1 90 ? 10.021 4.196 -7.052 1.00 88.94 90 SER A O 1
ATOM 700 N N . LYS A 1 91 ? 11.508 2.654 -7.724 1.00 90.56 91 LYS A N 1
ATOM 701 C CA . LYS A 1 91 ? 12.543 2.955 -6.718 1.00 90.56 91 LYS A CA 1
ATOM 702 C C . LYS A 1 91 ? 12.798 4.451 -6.520 1.00 90.56 91 LYS A C 1
ATOM 704 O O . LYS A 1 91 ? 12.694 4.938 -5.399 1.00 90.56 91 LYS A O 1
ATOM 709 N N . GLU A 1 92 ? 13.128 5.164 -7.594 1.00 92.44 92 GLU A N 1
ATOM 710 C CA . GLU A 1 92 ? 13.485 6.588 -7.525 1.00 92.44 92 GLU A CA 1
ATOM 711 C C . GLU A 1 92 ? 12.312 7.431 -7.010 1.00 92.44 92 GLU A C 1
ATOM 713 O O . GLU A 1 92 ? 12.480 8.289 -6.145 1.00 92.44 92 GLU A O 1
ATOM 718 N N . GLN A 1 93 ? 11.097 7.132 -7.478 1.00 92.44 93 GLN A N 1
ATOM 719 C CA . GLN A 1 93 ? 9.890 7.838 -7.057 1.00 92.44 93 GLN A CA 1
ATOM 720 C C . GLN A 1 93 ? 9.558 7.574 -5.582 1.00 92.44 93 GLN A C 1
ATOM 722 O O . GLN A 1 93 ? 9.166 8.489 -4.857 1.00 92.44 93 GLN A O 1
ATOM 727 N N . VAL A 1 94 ? 9.732 6.335 -5.117 1.00 90.50 94 VAL A N 1
ATOM 728 C CA . VAL A 1 94 ? 9.548 5.967 -3.707 1.00 90.50 94 VAL A CA 1
ATOM 729 C C . VAL A 1 94 ? 10.534 6.722 -2.825 1.00 90.50 94 VAL A C 1
ATOM 731 O O . VAL A 1 94 ? 10.126 7.309 -1.822 1.00 90.50 94 VAL A O 1
ATOM 734 N N . GLU A 1 95 ? 11.812 6.752 -3.207 1.00 92.19 95 GLU A N 1
ATOM 735 C CA . GLU A 1 95 ? 12.855 7.485 -2.484 1.00 92.19 95 GLU A CA 1
ATOM 736 C C . GLU A 1 95 ? 12.527 8.983 -2.399 1.00 92.19 95 GLU A C 1
ATOM 738 O O . GLU A 1 95 ? 12.586 9.560 -1.311 1.00 92.19 95 GLU A O 1
ATOM 743 N N . GLU A 1 96 ? 12.082 9.599 -3.499 1.00 92.69 96 GLU A N 1
ATOM 744 C CA . GLU A 1 96 ? 11.668 11.006 -3.526 1.00 92.69 96 GLU A CA 1
ATOM 745 C C . GLU A 1 96 ? 10.471 11.281 -2.596 1.00 92.69 96 GLU A C 1
ATOM 747 O O . GLU A 1 96 ? 10.440 12.270 -1.856 1.00 92.69 96 GLU A O 1
ATOM 752 N N . TYR A 1 97 ? 9.467 10.403 -2.605 1.00 92.44 97 TYR A N 1
ATOM 753 C CA . TYR A 1 97 ? 8.279 10.554 -1.766 1.00 92.44 97 TYR A CA 1
ATOM 754 C C . TYR A 1 97 ? 8.597 10.386 -0.279 1.00 92.44 97 TYR A C 1
ATOM 756 O O . TYR A 1 97 ? 8.028 11.105 0.547 1.00 92.44 97 TYR A O 1
ATOM 764 N N . VAL A 1 98 ? 9.495 9.465 0.071 1.00 89.50 98 VAL A N 1
ATOM 765 C CA . VAL A 1 98 ? 9.970 9.292 1.449 1.00 89.50 98 VAL A CA 1
ATOM 766 C C . VAL A 1 98 ? 10.779 10.514 1.889 1.00 89.50 98 VAL A C 1
ATOM 768 O O . VAL A 1 98 ? 10.509 11.056 2.960 1.00 89.50 98 VAL A O 1
ATOM 771 N N . LEU A 1 99 ? 11.703 11.001 1.051 1.00 91.94 99 LEU A N 1
ATOM 772 C CA . LEU A 1 99 ? 12.532 12.178 1.340 1.00 91.94 99 LEU A CA 1
ATOM 773 C C . LEU A 1 99 ? 11.679 13.419 1.640 1.00 91.94 99 LEU A C 1
ATOM 775 O O . LEU A 1 99 ? 11.964 14.169 2.571 1.00 91.94 99 LEU A O 1
ATOM 779 N N . HIS A 1 100 ? 10.605 13.616 0.875 1.00 91.44 100 HIS A N 1
ATOM 780 C CA . HIS A 1 100 ? 9.681 14.734 1.052 1.00 91.44 100 HIS A CA 1
ATOM 781 C C . HIS A 1 100 ? 8.591 14.487 2.110 1.00 91.44 100 HIS A C 1
ATOM 783 O O . HIS A 1 100 ? 7.668 15.293 2.229 1.00 91.44 100 HIS A O 1
ATOM 789 N N . GLY A 1 101 ? 8.647 13.377 2.854 1.00 87.44 101 GLY A N 1
ATOM 790 C CA . GLY A 1 101 ? 7.657 13.039 3.882 1.00 87.44 101 GLY A CA 1
ATOM 791 C C . GLY A 1 101 ? 6.246 12.786 3.336 1.00 87.44 101 GLY A C 1
ATOM 792 O O . GLY A 1 101 ? 5.272 12.837 4.087 1.00 87.44 101 GLY A O 1
ATOM 793 N N . LYS A 1 102 ? 6.112 12.525 2.030 1.00 90.50 102 LYS A N 1
ATOM 794 C CA . LYS A 1 102 ? 4.833 12.199 1.384 1.00 90.50 102 LYS A CA 1
ATOM 795 C C . LYS A 1 102 ? 4.398 10.772 1.690 1.00 90.50 102 LYS A C 1
ATOM 797 O O . LYS A 1 102 ? 3.199 10.523 1.702 1.00 90.50 102 LYS A O 1
ATOM 802 N N . ILE A 1 103 ? 5.341 9.860 1.937 1.00 88.88 103 ILE A N 1
ATOM 803 C CA . ILE A 1 103 ? 5.074 8.519 2.469 1.00 88.88 103 ILE A CA 1
ATOM 804 C C . ILE A 1 103 ? 5.447 8.513 3.948 1.00 88.88 103 ILE A C 1
ATOM 806 O O . ILE A 1 103 ? 6.617 8.655 4.293 1.00 88.88 103 ILE A O 1
ATOM 810 N N . ALA A 1 104 ? 4.461 8.326 4.823 1.00 84.62 104 ALA A N 1
ATOM 811 C CA . ALA A 1 104 ? 4.724 8.240 6.258 1.00 84.62 104 ALA A CA 1
ATOM 812 C C . ALA A 1 104 ? 5.374 6.903 6.641 1.00 84.62 104 ALA A C 1
ATOM 814 O O . ALA A 1 104 ? 6.230 6.855 7.522 1.00 84.62 104 ALA A O 1
ATOM 815 N N . HIS A 1 105 ? 4.958 5.817 5.986 1.00 82.38 105 HIS A N 1
ATOM 816 C CA . HIS A 1 105 ? 5.439 4.473 6.269 1.00 82.38 105 HIS A CA 1
ATOM 817 C C . HIS A 1 105 ? 5.596 3.680 4.974 1.00 82.38 105 HIS A C 1
ATOM 819 O O . HIS A 1 105 ? 4.628 3.474 4.241 1.00 82.38 105 HIS A O 1
ATOM 825 N N . CYS A 1 106 ? 6.825 3.248 4.702 1.00 86.81 106 CYS A N 1
ATOM 826 C CA . CYS A 1 106 ? 7.212 2.605 3.453 1.00 86.81 106 CYS A CA 1
ATOM 827 C C . CYS A 1 106 ? 7.669 1.169 3.711 1.00 86.81 106 CYS A C 1
ATOM 829 O O . CYS A 1 106 ? 8.592 0.944 4.496 1.00 86.81 106 CYS A O 1
ATOM 831 N N . TYR A 1 107 ? 7.045 0.210 3.031 1.00 87.38 107 TYR A N 1
ATOM 832 C CA . TYR A 1 107 ? 7.493 -1.172 2.971 1.00 87.38 107 TYR A CA 1
ATOM 833 C C . TYR A 1 107 ? 7.798 -1.554 1.524 1.00 87.38 107 TYR A C 1
ATOM 835 O O . TYR A 1 107 ? 6.932 -2.002 0.781 1.00 87.38 107 TYR A O 1
ATOM 843 N N . TYR A 1 108 ? 9.048 -1.343 1.129 1.00 89.62 108 TYR A N 1
ATOM 844 C CA . TYR A 1 108 ? 9.511 -1.527 -0.239 1.00 89.62 108 TYR A CA 1
ATOM 845 C C . TYR A 1 108 ? 10.615 -2.586 -0.293 1.00 89.62 108 TYR A C 1
ATOM 847 O O . TYR A 1 108 ? 11.612 -2.475 0.424 1.00 89.62 108 TYR A O 1
ATOM 855 N N . ASP A 1 109 ? 10.441 -3.611 -1.126 1.00 90.88 109 ASP A N 1
ATOM 856 C CA . ASP A 1 109 ? 11.443 -4.661 -1.339 1.00 90.88 109 ASP A CA 1
ATOM 857 C C . ASP A 1 109 ? 11.495 -5.059 -2.820 1.00 90.88 109 ASP A C 1
ATOM 859 O O . ASP A 1 109 ? 10.743 -5.934 -3.246 1.00 90.88 109 ASP A O 1
ATOM 863 N N . PRO A 1 110 ? 12.415 -4.485 -3.618 1.00 90.12 110 PRO A N 1
ATOM 864 C CA . PRO A 1 110 ? 12.502 -4.779 -5.045 1.00 90.12 110 PRO A CA 1
ATOM 865 C C . PRO A 1 110 ? 13.004 -6.193 -5.362 1.00 90.12 110 PRO A C 1
ATOM 867 O O . PRO A 1 110 ? 13.098 -6.575 -6.527 1.00 90.12 110 PRO A O 1
ATOM 870 N N . LYS A 1 111 ? 13.397 -6.964 -4.341 1.00 91.56 111 LYS A N 1
ATOM 871 C CA . LYS A 1 111 ? 13.781 -8.374 -4.478 1.00 91.56 111 LYS A CA 1
ATOM 872 C C . LYS A 1 111 ? 12.627 -9.313 -4.143 1.00 91.56 111 LYS A C 1
ATOM 874 O O . LYS A 1 111 ? 12.776 -10.526 -4.308 1.00 91.56 111 LYS A O 1
ATOM 879 N N . ALA A 1 112 ? 11.513 -8.795 -3.631 1.00 91.50 112 ALA A N 1
ATOM 880 C CA . ALA A 1 112 ? 10.347 -9.612 -3.376 1.00 91.50 112 ALA A CA 1
ATOM 881 C C . ALA A 1 112 ? 9.712 -10.056 -4.705 1.00 91.50 112 ALA A C 1
ATOM 883 O O . ALA A 1 112 ? 9.646 -9.274 -5.654 1.00 91.50 112 ALA A O 1
ATOM 884 N N . PRO A 1 113 ? 9.238 -11.311 -4.790 1.00 92.81 113 PRO A N 1
ATOM 885 C CA . PRO A 1 113 ? 8.632 -11.823 -6.015 1.00 92.81 113 PRO A CA 1
ATOM 886 C C . PRO A 1 113 ? 7.286 -11.164 -6.340 1.00 92.81 113 PRO A C 1
ATOM 888 O O . PRO A 1 113 ? 6.874 -11.206 -7.492 1.00 92.81 113 PRO A O 1
ATOM 891 N N . SER A 1 114 ? 6.598 -10.620 -5.332 1.00 93.50 114 SER A N 1
ATOM 892 C CA . SER A 1 114 ? 5.278 -9.996 -5.452 1.00 93.50 114 SER A CA 1
ATOM 893 C C . SER A 1 114 ? 4.964 -9.184 -4.188 1.00 93.50 114 SER A C 1
ATOM 895 O O . SER A 1 114 ? 5.491 -9.513 -3.108 1.00 93.50 114 SER A O 1
ATOM 897 N N . ALA A 1 115 ? 4.085 -8.187 -4.277 1.00 91.19 115 ALA A N 1
ATOM 898 C CA . ALA A 1 115 ? 3.568 -7.466 -3.116 1.00 91.19 115 ALA A CA 1
ATOM 899 C C . ALA A 1 115 ? 2.831 -8.414 -2.154 1.00 91.19 115 ALA A C 1
ATOM 901 O O . ALA A 1 115 ? 3.025 -8.343 -0.933 1.00 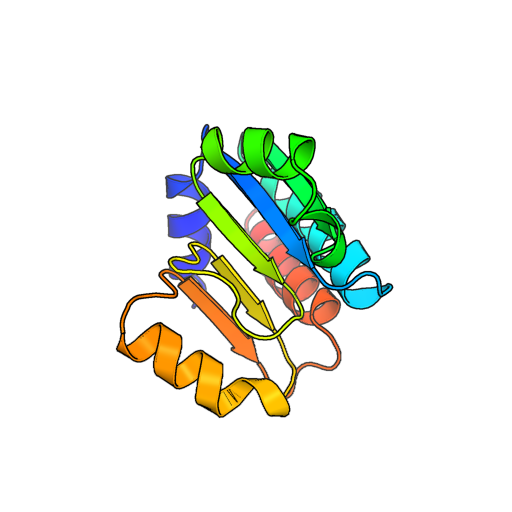91.19 115 ALA A O 1
ATOM 902 N N . PHE A 1 116 ? 2.095 -9.401 -2.677 1.00 91.25 116 PHE A N 1
ATOM 903 C CA . PHE A 1 116 ? 1.383 -10.374 -1.847 1.00 91.25 116 PHE A CA 1
ATOM 904 C C . PHE A 1 116 ? 2.348 -11.173 -0.970 1.00 91.25 116 PHE A C 1
ATOM 906 O O . PHE A 1 116 ? 2.111 -11.384 0.221 1.00 91.25 116 PHE A O 1
ATOM 913 N N . SER A 1 117 ? 3.499 -11.570 -1.520 1.00 92.00 117 SER A N 1
ATOM 914 C CA . SER A 1 117 ? 4.523 -12.287 -0.757 1.00 92.00 117 SER A CA 1
ATOM 915 C C . SER A 1 117 ? 5.085 -11.457 0.405 1.00 92.00 117 SER A C 1
ATOM 917 O O . SER A 1 117 ? 5.411 -12.008 1.463 1.00 92.00 117 SER A O 1
ATOM 919 N N . MET A 1 118 ? 5.183 -10.137 0.229 1.00 89.94 118 MET A N 1
ATOM 920 C CA . MET A 1 118 ? 5.613 -9.199 1.265 1.00 89.94 118 MET A CA 1
ATOM 921 C C . MET A 1 118 ? 4.556 -9.098 2.365 1.00 89.94 118 MET A C 1
ATOM 923 O O . MET A 1 118 ? 4.883 -9.221 3.548 1.00 89.94 118 MET A O 1
ATOM 927 N N . VAL A 1 119 ? 3.284 -8.969 1.984 1.00 85.94 119 VAL A N 1
ATOM 928 C CA . VAL A 1 119 ? 2.145 -8.949 2.912 1.00 85.94 119 VAL A CA 1
ATOM 929 C C . VAL A 1 119 ? 2.053 -10.244 3.721 1.00 85.94 119 VAL A C 1
ATOM 931 O O . VAL A 1 119 ? 1.924 -10.195 4.942 1.00 85.94 119 VAL A O 1
ATOM 934 N N . VAL A 1 120 ? 2.196 -11.414 3.095 1.00 87.00 120 VAL A N 1
ATOM 935 C CA . VAL A 1 120 ? 2.161 -12.706 3.804 1.00 87.00 120 VAL A CA 1
ATOM 936 C C . VAL A 1 120 ? 3.323 -12.841 4.792 1.00 87.00 120 VAL A C 1
ATOM 938 O O . VAL A 1 120 ? 3.152 -13.369 5.894 1.00 87.00 120 VAL A O 1
ATOM 941 N N . LYS A 1 121 ? 4.525 -12.367 4.435 1.00 84.75 121 LYS A N 1
ATOM 942 C CA . LYS A 1 121 ? 5.657 -12.319 5.378 1.00 84.75 121 LYS A CA 1
ATOM 943 C C . LYS A 1 121 ? 5.323 -11.441 6.580 1.00 84.75 121 LYS A C 1
ATOM 945 O O . LYS A 1 121 ? 5.599 -11.843 7.710 1.00 84.75 121 LYS A O 1
ATOM 950 N N . LEU A 1 122 ? 4.708 -10.283 6.343 1.00 78.12 122 LEU A N 1
ATOM 951 C CA . LEU A 1 122 ? 4.248 -9.400 7.406 1.00 78.12 122 LEU A CA 1
ATOM 952 C C . LEU A 1 122 ? 3.209 -10.092 8.299 1.00 78.12 122 LEU A C 1
ATOM 954 O O . LEU A 1 122 ? 3.394 -10.130 9.513 1.00 78.12 122 LEU A O 1
ATOM 958 N N . ALA A 1 123 ? 2.187 -10.714 7.711 1.00 78.50 123 ALA A N 1
ATOM 959 C CA . ALA A 1 123 ? 1.172 -11.476 8.432 1.00 78.50 123 ALA A CA 1
ATOM 960 C C . ALA A 1 123 ? 1.818 -12.510 9.367 1.00 78.50 123 ALA A C 1
ATOM 962 O O . ALA A 1 123 ? 1.578 -12.507 10.571 1.00 78.50 123 ALA A O 1
ATOM 963 N N . LYS A 1 124 ? 2.735 -13.340 8.853 1.00 78.94 124 LYS A N 1
ATOM 964 C CA . LYS A 1 124 ? 3.447 -14.350 9.657 1.00 78.94 124 LYS A CA 1
ATOM 965 C C . LYS A 1 124 ? 4.219 -13.752 10.833 1.00 78.94 124 LYS A C 1
ATOM 967 O O . LYS A 1 124 ? 4.262 -14.359 11.899 1.00 78.94 124 LYS A O 1
ATOM 972 N N . ILE A 1 125 ? 4.839 -12.583 10.663 1.00 75.50 125 ILE A N 1
ATOM 973 C CA . ILE A 1 125 ? 5.558 -11.892 11.747 1.00 75.50 125 ILE A CA 1
ATOM 974 C C . ILE A 1 125 ? 4.599 -11.465 12.863 1.00 75.50 125 ILE A C 1
ATOM 976 O O . ILE A 1 125 ? 4.977 -11.521 14.037 1.00 75.50 125 ILE A O 1
ATOM 980 N N . LEU A 1 126 ? 3.391 -11.041 12.493 1.00 69.56 126 LEU A N 1
ATOM 981 C CA . LEU A 1 126 ? 2.344 -10.616 13.418 1.00 69.56 126 LEU A CA 1
ATOM 982 C C . LEU A 1 126 ? 1.716 -11.823 14.138 1.00 69.56 126 LEU A C 1
ATOM 984 O O . LEU A 1 126 ? 1.598 -11.800 15.360 1.00 69.56 126 LEU A O 1
ATOM 988 N N . PHE A 1 127 ? 1.425 -12.910 13.415 1.00 68.12 127 PHE A N 1
ATOM 989 C CA . PHE A 1 127 ? 0.795 -14.125 13.955 1.00 68.12 127 PHE A CA 1
ATOM 990 C C . PHE A 1 127 ? 1.736 -15.041 14.751 1.00 68.12 127 PHE A C 1
ATOM 992 O O . PHE A 1 127 ? 1.306 -15.696 15.693 1.00 68.12 127 PHE A O 1
ATOM 999 N N . ASN A 1 128 ? 3.040 -15.067 14.457 1.00 63.47 128 ASN A N 1
ATOM 1000 C CA . ASN A 1 128 ? 4.007 -15.849 15.247 1.00 63.47 128 ASN A CA 1
ATOM 1001 C C . ASN A 1 128 ? 4.325 -15.228 16.626 1.00 63.47 128 ASN A C 1
ATOM 1003 O O . ASN A 1 128 ? 5.244 -15.683 17.302 1.00 63.47 128 ASN A O 1
ATOM 1007 N N . LYS A 1 129 ? 3.611 -14.172 17.041 1.00 52.31 129 LYS A N 1
ATOM 1008 C CA . LYS A 1 129 ? 3.578 -13.685 18.431 1.00 52.31 129 LYS A CA 1
ATOM 1009 C C . LYS A 1 129 ? 2.371 -14.219 19.222 1.00 52.31 129 LYS A C 1
ATOM 1011 O O . LYS A 1 129 ? 2.279 -13.923 20.407 1.00 52.31 129 LYS A O 1
ATOM 1016 N N . THR A 1 130 ? 1.459 -14.965 18.594 1.00 44.53 130 THR A N 1
ATOM 1017 C CA . THR A 1 130 ? 0.221 -15.469 19.219 1.00 44.53 130 THR A CA 1
ATOM 1018 C C . THR A 1 130 ? 0.340 -16.913 19.734 1.00 44.53 130 THR A C 1
ATOM 1020 O O . THR A 1 130 ? -0.671 -17.602 19.854 1.00 44.53 130 THR A O 1
ATOM 1023 N N . VAL A 1 131 ? 1.561 -17.373 20.044 1.00 38.69 131 VAL A N 1
ATOM 1024 C CA . VAL A 1 131 ? 1.824 -18.619 20.788 1.00 38.69 131 VAL A CA 1
ATOM 1025 C C . VAL A 1 131 ? 2.818 -18.340 21.904 1.00 38.69 131 VAL A C 1
ATOM 1027 O O . VAL A 1 131 ? 3.882 -17.758 21.590 1.00 38.69 131 VAL A O 1
#

Secondary structure (DSSP, 8-state):
-HHHHHHHHHTTTT-EEEEEE-SSHHHHHHHHHHHHHHHTTT-EEEEEEGGGGGSHHHHHHHTT-SEEEEESS---SS-EEEEEE--GGGHHHHHHHHHTT-EEEEEE-TTSS-HHHHHHHHHHHHHTT--

Foldseek 3Di:
DLVVVVVLLQVQACFEEEEEEAPDPQSVLLQVLVCVLSVVRNYHYHYDYPVCCPPPVVVVVVVVGPAYAYFQDADDDQAHAHYFHQDPVNVVSVVVCVVVNSYVYYHYHVPDPTSNSSSVVSSCSSCVVVD

pLDDT: mean 79.74, std 11.37, range [38.69, 93.5]

Radius of gyration: 13.91 Å; chains: 1; bounding box: 32×33×33 Å

Sequence (131 aa):
MKNEILDLLEKSIGKKIIFTHIGDPDGMFSAVELCKVLDLSDIQVIPIDHMVLKDEVVSGILKKTDALAVIDIPPIGRSIKYYCDHHLSSKEQVEEYVLHGKIAHCYYDPKAPSAFSMVVKLAKILFNKTV